Protein AF-A0A1Q6Z6A9-F1 (afdb_monomer_lite)

pLDDT: mean 84.04, std 14.03, range [37.25, 97.44]

Foldseek 3Di:
DCCVVCVVPDPPVCPPPPQKDKFADPQQWTWDWDAPDKDFPQDDDRITIIGGDGTAKTWTAHSVRQWTWIWGDDDDPDIDIDDGDDPVRVVVCVVVVVDDPVVVVVVVVVPD

Sequence (112 aa):
MITSTCRSFIPSDYQLDMSVFPERSRDLGTMYVEAEDKETLGRVNEISFVRVNYVLGIIYNSKSGHTQLKWRHIRGDQGRLSGEASTNTMVNLYEAGALDRSFIRTIAPRIQ

Structure (mmCIF, N/CA/C/O backbone):
data_AF-A0A1Q6Z6A9-F1
#
_entry.id   AF-A0A1Q6Z6A9-F1
#
loop_
_atom_site.group_PDB
_atom_site.id
_atom_site.type_symbol
_atom_site.label_atom_id
_atom_site.label_alt_id
_atom_site.label_comp_id
_atom_site.label_asym_id
_atom_site.label_entity_id
_atom_site.label_seq_id
_atom_site.pdbx_PDB_ins_code
_atom_site.Cartn_x
_atom_site.Cartn_y
_atom_site.Cartn_z
_atom_site.occupancy
_atom_site.B_iso_or_equiv
_atom_site.auth_seq_id
_atom_site.auth_comp_id
_atom_site.auth_asym_id
_atom_site.auth_atom_id
_atom_site.pdbx_PDB_model_num
ATOM 1 N N . MET A 1 1 ? -3.337 5.334 -7.193 1.00 49.25 1 MET A N 1
ATOM 2 C CA . MET A 1 1 ? -2.007 4.800 -6.798 1.00 49.25 1 MET A CA 1
ATOM 3 C C . MET A 1 1 ? -1.824 3.338 -7.207 1.00 49.25 1 MET A C 1
ATOM 5 O O . MET A 1 1 ? -0.951 3.057 -8.011 1.00 49.25 1 MET A O 1
ATOM 9 N N . ILE A 1 2 ? -2.666 2.407 -6.742 1.00 54.16 2 ILE A N 1
ATOM 10 C CA . ILE A 1 2 ? -2.653 1.020 -7.248 1.00 54.16 2 ILE A CA 1
ATOM 11 C C . ILE A 1 2 ? -3.030 0.971 -8.736 1.00 54.16 2 ILE A C 1
ATOM 13 O O . ILE A 1 2 ? -2.389 0.278 -9.519 1.00 54.16 2 ILE A O 1
ATOM 17 N N . THR A 1 3 ? -4.000 1.787 -9.148 1.00 53.28 3 THR A N 1
ATOM 18 C CA . THR A 1 3 ? -4.426 1.913 -10.545 1.00 53.28 3 THR A CA 1
ATOM 19 C C . THR A 1 3 ? -3.312 2.398 -11.466 1.00 53.28 3 THR A C 1
ATOM 21 O O . THR A 1 3 ? -3.138 1.810 -12.515 1.00 53.28 3 THR A O 1
ATOM 24 N N . SER A 1 4 ? -2.503 3.393 -11.098 1.00 54.56 4 SER A N 1
ATOM 25 C CA . SER A 1 4 ? -1.386 3.860 -11.940 1.00 54.56 4 SER A CA 1
ATOM 26 C C . SER A 1 4 ? -0.239 2.849 -12.031 1.00 54.56 4 SER A C 1
ATOM 28 O O . SER A 1 4 ? 0.416 2.753 -13.061 1.00 54.56 4 SER A O 1
ATOM 30 N N . THR A 1 5 ? 0.015 2.093 -10.959 1.00 62.41 5 THR A N 1
ATOM 31 C CA . THR A 1 5 ? 1.157 1.166 -10.874 1.00 62.41 5 THR A CA 1
ATOM 32 C C . THR A 1 5 ? 0.834 -0.231 -11.399 1.00 62.41 5 THR A C 1
ATOM 34 O O . THR A 1 5 ? 1.730 -0.920 -11.880 1.00 62.41 5 THR A O 1
ATOM 37 N N . CYS A 1 6 ? -0.430 -0.651 -11.315 1.00 65.38 6 CYS A N 1
ATOM 38 C CA . CYS A 1 6 ? -0.846 -2.012 -11.634 1.00 65.38 6 CYS A CA 1
ATOM 39 C C . CYS A 1 6 ? -1.839 -2.099 -12.797 1.00 65.38 6 CYS A C 1
ATOM 41 O O . CYS A 1 6 ? -2.114 -3.221 -13.203 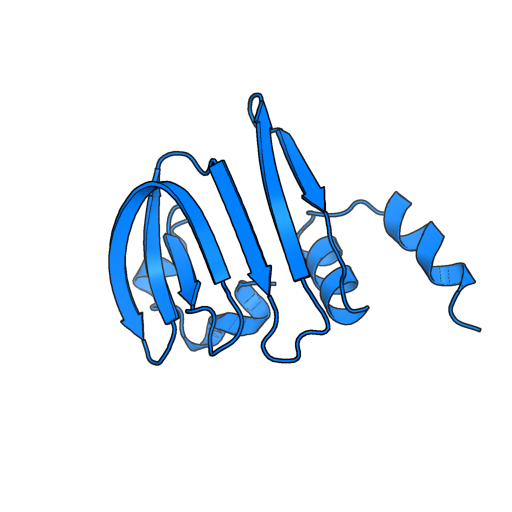1.00 65.38 6 CYS A O 1
ATOM 43 N N . ARG A 1 7 ? -2.362 -0.985 -13.355 1.00 68.88 7 ARG A N 1
ATOM 44 C CA . ARG A 1 7 ? -3.460 -1.003 -14.356 1.00 68.88 7 ARG A CA 1
ATOM 45 C C . ARG A 1 7 ? -3.268 -2.021 -15.466 1.00 68.88 7 ARG A C 1
ATOM 47 O O . ARG A 1 7 ? -4.206 -2.720 -15.815 1.00 68.88 7 ARG A O 1
ATOM 54 N N . SER A 1 8 ? -2.060 -2.071 -16.019 1.00 70.25 8 SER A N 1
ATOM 55 C CA . SER A 1 8 ? -1.704 -2.931 -17.148 1.00 70.25 8 SER A CA 1
ATOM 56 C C . SER A 1 8 ? -1.685 -4.420 -16.802 1.00 70.25 8 SER A C 1
ATOM 58 O O . SER A 1 8 ? -1.623 -5.243 -17.704 1.00 70.25 8 SER A O 1
ATOM 60 N N . PHE A 1 9 ? -1.707 -4.767 -15.515 1.00 77.88 9 PHE A N 1
ATOM 61 C CA . PHE A 1 9 ? -1.606 -6.137 -15.022 1.00 77.88 9 PHE A CA 1
ATOM 62 C C . PHE A 1 9 ? -2.903 -6.655 -14.397 1.00 77.88 9 PHE A C 1
ATOM 64 O O . PHE A 1 9 ? -2.954 -7.839 -14.086 1.00 77.88 9 PHE A O 1
ATOM 71 N N . ILE A 1 10 ? -3.922 -5.806 -14.190 1.00 81.88 10 ILE A N 1
ATOM 72 C CA . ILE A 1 10 ? -5.205 -6.223 -13.604 1.00 81.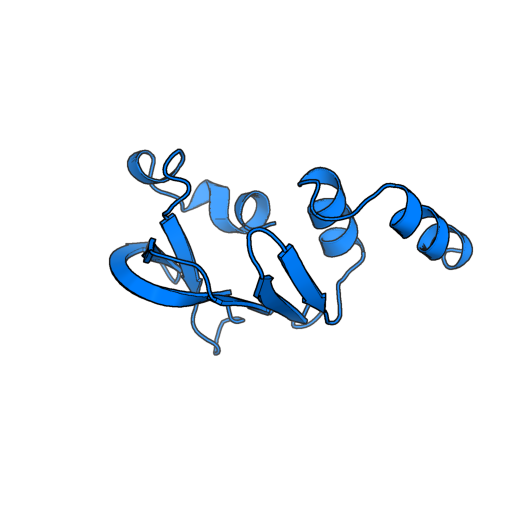88 10 ILE A CA 1
ATOM 73 C C . ILE A 1 10 ? -6.028 -6.947 -14.682 1.00 81.88 10 ILE A C 1
ATOM 75 O O . ILE A 1 10 ? -6.411 -6.294 -15.662 1.00 81.88 10 ILE A O 1
ATOM 79 N N . PRO A 1 11 ? -6.330 -8.252 -14.515 1.00 85.06 11 PRO A N 1
ATOM 80 C CA . PRO A 1 11 ? -7.256 -8.970 -15.389 1.00 85.06 11 PRO A CA 1
ATOM 81 C C . PRO A 1 11 ? -8.603 -8.248 -15.478 1.00 85.06 11 PRO A C 1
ATOM 83 O O . PRO A 1 11 ? -9.063 -7.687 -14.483 1.00 85.06 11 PRO A O 1
ATOM 86 N N . SER A 1 12 ? -9.243 -8.271 -16.651 1.00 85.81 12 SER A N 1
ATOM 87 C CA . SER A 1 12 ? -10.530 -7.595 -16.901 1.00 85.81 12 SER A CA 1
ATOM 88 C C . SER A 1 12 ? -11.570 -7.898 -15.827 1.00 85.81 12 SER A C 1
ATOM 90 O O . SER A 1 12 ? -12.236 -6.991 -15.335 1.00 85.81 12 SER A O 1
ATOM 92 N N . ASP A 1 13 ? -11.627 -9.158 -15.408 1.00 85.75 13 ASP A N 1
ATOM 93 C CA . ASP A 1 13 ? -12.637 -9.682 -14.492 1.00 85.75 13 ASP A CA 1
ATOM 94 C C . ASP A 1 13 ? -12.470 -9.138 -13.064 1.00 85.75 13 ASP A C 1
ATOM 96 O O . ASP A 1 13 ? -13.403 -9.188 -12.269 1.00 85.75 13 ASP A O 1
ATOM 100 N N . TYR A 1 14 ? -11.299 -8.576 -12.734 1.00 88.62 14 TYR A N 1
ATOM 101 C CA . TYR A 1 14 ? -10.999 -8.001 -11.417 1.00 88.62 14 TYR A CA 1
ATOM 102 C C . TYR A 1 14 ? -11.085 -6.471 -11.401 1.00 88.62 14 TYR A C 1
ATOM 104 O O . TYR A 1 14 ? -11.068 -5.872 -10.331 1.00 88.62 14 TYR A O 1
ATOM 112 N N . GLN A 1 15 ? -11.168 -5.804 -12.559 1.00 81.25 15 GLN A N 1
ATOM 113 C CA . GLN A 1 15 ? -11.051 -4.339 -12.635 1.00 81.25 15 GLN A CA 1
ATOM 114 C C . GLN A 1 15 ? -12.167 -3.577 -11.914 1.00 81.25 15 GLN A C 1
ATOM 116 O O . GLN A 1 15 ? -11.938 -2.453 -11.470 1.00 81.25 15 GLN A O 1
ATOM 121 N N . LEU A 1 16 ? -13.362 -4.163 -11.827 1.00 84.44 16 LEU A N 1
ATOM 122 C CA . LEU A 1 16 ? -14.537 -3.542 -11.209 1.00 84.44 16 LEU A CA 1
ATOM 123 C C . LEU A 1 16 ? -14.863 -4.127 -9.828 1.00 84.44 16 LEU A C 1
ATOM 125 O O . LEU A 1 16 ? -15.753 -3.618 -9.147 1.00 84.44 16 LEU A O 1
ATOM 129 N N . ASP A 1 17 ? -14.152 -5.174 -9.404 1.00 90.19 17 ASP A N 1
ATOM 130 C CA . ASP A 1 17 ? -14.363 -5.803 -8.105 1.00 90.19 17 ASP A CA 1
ATOM 131 C C . ASP A 1 17 ? -13.580 -5.044 -7.023 1.00 90.19 17 ASP A C 1
ATOM 133 O O . ASP A 1 17 ? -12.372 -5.215 -6.853 1.00 90.19 17 ASP A O 1
ATOM 137 N N . MET A 1 18 ? -14.285 -4.197 -6.266 1.00 87.69 18 MET A N 1
ATOM 138 C CA . MET A 1 18 ? -13.701 -3.396 -5.180 1.00 87.69 18 MET A CA 1
ATOM 139 C C . MET A 1 18 ? -13.191 -4.236 -3.996 1.00 87.69 18 MET A C 1
ATOM 141 O O . MET A 1 18 ? -12.527 -3.692 -3.115 1.00 87.69 18 MET A O 1
ATOM 145 N N . SER A 1 19 ? -13.495 -5.538 -3.956 1.00 92.88 19 SER A N 1
ATOM 146 C CA . SER A 1 19 ? -12.961 -6.466 -2.956 1.00 92.88 19 SER A CA 1
ATOM 147 C C . SER A 1 19 ? -11.627 -7.093 -3.371 1.00 92.88 19 SER A C 1
ATOM 149 O O . SER A 1 19 ? -11.016 -7.799 -2.568 1.00 92.88 19 SER A O 1
ATOM 151 N N . VAL A 1 20 ? -11.148 -6.837 -4.596 1.00 94.12 20 VAL A N 1
ATOM 152 C CA . VAL A 1 20 ? -9.890 -7.391 -5.106 1.00 94.12 20 VAL A CA 1
ATOM 153 C C . VAL A 1 20 ? -8.749 -6.391 -4.974 1.00 94.12 20 VAL A C 1
ATOM 155 O O . VAL A 1 20 ? -8.785 -5.276 -5.492 1.00 94.12 20 VAL A O 1
ATOM 158 N N . PHE A 1 21 ? -7.680 -6.829 -4.314 1.00 93.00 21 PHE A N 1
ATOM 159 C CA . PHE A 1 21 ? -6.482 -6.042 -4.065 1.00 93.00 21 PHE A CA 1
ATOM 160 C C . PHE A 1 21 ? -5.260 -6.724 -4.687 1.00 93.00 21 PHE A C 1
ATOM 162 O O . PHE A 1 21 ? -5.124 -7.947 -4.613 1.00 93.00 21 PHE A O 1
ATOM 169 N N . PRO A 1 22 ? -4.336 -5.960 -5.287 1.00 92.94 22 PRO A N 1
ATOM 170 C CA . PRO A 1 22 ? -3.043 -6.483 -5.682 1.00 92.94 22 PRO A CA 1
ATOM 171 C C . PRO A 1 22 ? -2.079 -6.515 -4.496 1.00 92.94 22 PRO A C 1
ATOM 173 O O . PRO A 1 22 ? -1.925 -5.536 -3.762 1.00 92.94 22 PRO A O 1
ATOM 176 N N . GLU A 1 23 ? -1.352 -7.616 -4.384 1.00 94.00 23 GLU A N 1
ATOM 177 C CA . GLU A 1 23 ? -0.270 -7.815 -3.437 1.00 94.00 23 GLU A CA 1
ATOM 178 C C . GLU A 1 23 ? 1.047 -8.089 -4.153 1.00 94.00 23 GLU A C 1
ATOM 180 O O . GLU A 1 23 ? 1.099 -8.682 -5.231 1.00 94.00 23 GLU A O 1
ATOM 185 N N . ARG A 1 24 ? 2.136 -7.651 -3.530 1.00 93.00 24 ARG A N 1
ATOM 186 C CA . ARG A 1 24 ? 3.502 -7.901 -3.974 1.00 93.00 24 ARG A CA 1
ATOM 187 C C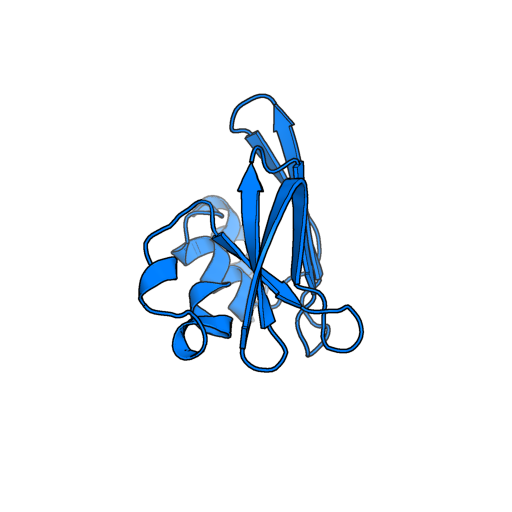 . ARG A 1 24 ? 4.406 -8.081 -2.767 1.00 93.00 24 ARG A C 1
ATOM 189 O O . ARG A 1 24 ? 4.292 -7.359 -1.772 1.00 93.00 24 ARG A O 1
ATOM 196 N N . SER A 1 25 ? 5.319 -9.032 -2.891 1.00 88.56 25 SER A N 1
ATOM 197 C CA . SER A 1 25 ? 6.268 -9.410 -1.854 1.00 88.56 25 SER A CA 1
ATOM 198 C C . SER A 1 25 ? 7.252 -8.285 -1.499 1.00 88.56 25 SER A C 1
ATOM 200 O O . SER A 1 25 ? 7.416 -7.286 -2.207 1.00 88.56 25 SER A O 1
ATOM 202 N N . ARG A 1 26 ? 7.887 -8.424 -0.331 1.00 85.00 26 ARG A N 1
ATOM 203 C CA . ARG A 1 26 ? 8.729 -7.385 0.282 1.00 85.00 26 ARG A CA 1
ATOM 204 C C . ARG A 1 26 ? 10.024 -7.115 -0.487 1.00 85.00 26 ARG A C 1
ATOM 206 O O . ARG A 1 26 ? 10.464 -5.972 -0.522 1.00 85.00 26 ARG A O 1
ATOM 213 N N . ASP A 1 27 ? 10.589 -8.136 -1.113 1.00 86.25 27 ASP A N 1
ATOM 214 C CA . ASP A 1 27 ? 11.791 -8.093 -1.954 1.00 86.25 27 ASP A CA 1
ATOM 215 C C . ASP A 1 27 ? 11.634 -7.204 -3.197 1.00 86.25 27 ASP A C 1
ATOM 217 O O . ASP A 1 27 ? 12.618 -6.673 -3.703 1.00 86.25 27 ASP A O 1
ATOM 221 N N . LEU A 1 28 ? 10.399 -6.954 -3.638 1.00 83.94 28 LEU A N 1
ATOM 222 C CA . LEU A 1 28 ? 10.096 -6.124 -4.807 1.00 83.94 28 LEU A CA 1
ATOM 223 C C . LEU A 1 28 ? 9.401 -4.807 -4.435 1.00 83.94 28 LEU A C 1
ATOM 225 O O . LEU A 1 28 ? 8.815 -4.153 -5.298 1.00 83.94 28 LEU A O 1
ATOM 229 N N . GLY A 1 29 ? 9.428 -4.423 -3.157 1.00 87.88 29 GLY A N 1
ATOM 230 C CA . GLY A 1 29 ? 8.612 -3.350 -2.592 1.00 87.88 29 GLY A CA 1
ATOM 231 C C . GLY A 1 29 ? 7.198 -3.839 -2.276 1.00 87.88 29 GLY A C 1
ATOM 232 O O . GLY A 1 29 ? 6.442 -4.217 -3.166 1.00 87.88 29 GLY A O 1
ATOM 233 N N . THR A 1 30 ? 6.821 -3.822 -1.006 1.00 92.94 30 THR A N 1
ATOM 234 C CA . THR A 1 30 ? 5.572 -4.418 -0.518 1.00 92.94 30 THR A CA 1
ATOM 235 C C . THR A 1 30 ? 4.312 -3.731 -1.048 1.00 92.94 30 THR A C 1
ATOM 237 O O . THR A 1 30 ? 4.165 -2.522 -0.924 1.00 92.94 30 THR A O 1
ATOM 240 N N . MET A 1 31 ? 3.355 -4.509 -1.541 1.00 93.94 31 MET A N 1
ATOM 241 C CA . MET A 1 31 ? 1.940 -4.127 -1.566 1.00 93.94 31 MET A CA 1
ATOM 242 C C . MET A 1 31 ? 1.209 -5.219 -0.802 1.00 93.94 31 MET A C 1
ATOM 244 O O . MET A 1 31 ? 1.351 -6.387 -1.147 1.00 93.94 31 MET A O 1
ATOM 248 N N . TYR A 1 32 ? 0.527 -4.881 0.280 1.00 95.00 32 TYR A N 1
ATOM 249 C CA . TYR A 1 32 ? -0.077 -5.891 1.140 1.00 95.00 32 TYR A CA 1
ATOM 250 C C . TYR A 1 32 ? -1.341 -5.349 1.781 1.00 95.00 32 TYR A C 1
ATOM 252 O O . TYR A 1 32 ? -1.346 -4.214 2.264 1.00 95.00 32 TYR A O 1
ATOM 260 N N . VAL A 1 33 ? -2.387 -6.164 1.803 1.00 95.88 33 VAL A N 1
ATOM 261 C CA . VAL A 1 33 ? -3.642 -5.866 2.486 1.00 95.88 33 VAL A CA 1
ATOM 262 C C . VAL A 1 33 ? -3.789 -6.811 3.674 1.00 95.88 33 VAL A C 1
ATOM 264 O O . VAL A 1 33 ? -3.697 -8.021 3.553 1.00 95.88 33 VAL A O 1
ATOM 267 N N . GLU A 1 34 ? -3.983 -6.276 4.864 1.00 96.00 34 GLU A N 1
ATOM 268 C CA . GLU A 1 34 ? -4.356 -7.045 6.045 1.00 96.00 34 GLU A CA 1
ATOM 269 C C . GLU A 1 34 ? -5.878 -7.052 6.130 1.00 96.00 34 GLU A C 1
ATOM 271 O O . GLU A 1 34 ? -6.504 -5.996 6.019 1.00 96.00 34 GLU A O 1
ATOM 276 N N . ALA A 1 35 ? -6.471 -8.227 6.289 1.00 96.25 35 ALA A N 1
ATOM 277 C CA . ALA A 1 35 ? -7.913 -8.424 6.256 1.00 96.25 35 ALA A CA 1
ATOM 278 C C . ALA A 1 35 ? -8.309 -9.568 7.194 1.00 96.25 35 ALA A C 1
ATOM 280 O O . ALA A 1 35 ? -7.448 -10.374 7.553 1.00 96.25 35 ALA A O 1
ATOM 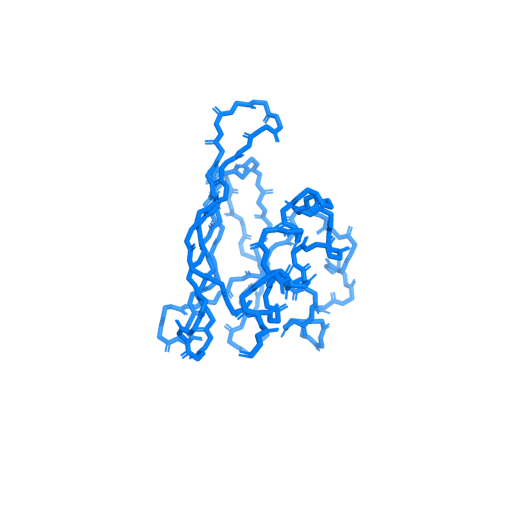281 N N . GLU A 1 36 ? -9.583 -9.611 7.582 1.00 95.12 36 GLU A N 1
ATOM 282 C CA . GLU A 1 36 ? -10.142 -10.705 8.387 1.00 95.12 36 GLU A CA 1
ATOM 283 C C . GLU A 1 36 ? -10.125 -12.017 7.602 1.00 95.12 36 GLU A C 1
ATOM 285 O O . GLU A 1 36 ? -9.529 -12.992 8.054 1.00 95.12 36 GLU A O 1
ATOM 290 N N . ASP A 1 37 ? -10.655 -11.987 6.376 1.00 96.06 37 ASP A N 1
ATOM 291 C CA . ASP A 1 37 ? -10.579 -13.100 5.435 1.00 96.06 37 ASP A CA 1
ATOM 292 C C . ASP A 1 37 ? -9.913 -12.674 4.130 1.00 96.06 37 ASP A C 1
ATOM 294 O O . ASP A 1 37 ? -10.115 -11.566 3.615 1.00 96.06 37 ASP A O 1
ATOM 298 N N . LYS A 1 38 ? -9.120 -13.588 3.567 1.00 96.06 38 LYS A N 1
ATOM 299 C CA . LYS A 1 38 ? -8.398 -13.375 2.315 1.00 96.06 38 LYS A CA 1
ATOM 300 C C . LYS A 1 38 ? -8.335 -14.652 1.483 1.00 96.06 38 LYS A C 1
ATOM 302 O O . LYS A 1 38 ? -7.870 -15.686 1.953 1.00 96.06 38 LYS A O 1
ATOM 307 N N . GLU A 1 39 ? -8.708 -14.538 0.213 1.00 97.44 39 GLU A N 1
ATOM 308 C CA . GLU A 1 39 ? -8.616 -15.587 -0.805 1.00 97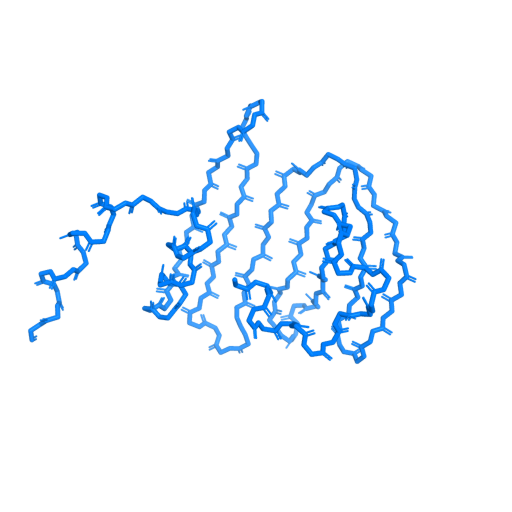.44 39 GLU A CA 1
ATOM 309 C C . GLU A 1 39 ? -7.659 -15.142 -1.920 1.00 97.44 39 GLU A C 1
ATOM 311 O O . GLU A 1 39 ? -7.770 -14.032 -2.434 1.00 97.44 39 GLU A O 1
ATOM 316 N N . THR A 1 40 ? -6.720 -15.998 -2.332 1.00 96.50 40 THR A N 1
ATOM 317 C CA . THR A 1 40 ? -5.868 -15.712 -3.500 1.00 96.50 40 THR A CA 1
ATOM 318 C C . THR A 1 40 ? -6.572 -16.147 -4.780 1.00 96.50 40 THR A C 1
ATOM 320 O O . THR A 1 40 ? -6.847 -17.329 -4.952 1.00 96.50 40 THR A O 1
ATOM 323 N N . LEU A 1 41 ? -6.813 -15.208 -5.696 1.00 95.75 41 LEU A N 1
ATOM 324 C CA . LEU A 1 41 ? -7.479 -15.470 -6.977 1.00 95.75 41 LEU A CA 1
ATOM 325 C C . LEU A 1 41 ? -6.505 -15.911 -8.073 1.00 95.75 41 LEU A C 1
ATOM 327 O O . LEU A 1 41 ? -6.867 -16.645 -8.987 1.00 95.75 41 LEU A O 1
ATOM 331 N N . GLY A 1 42 ? -5.264 -15.431 -8.016 1.00 92.94 42 GLY A N 1
ATOM 332 C CA . GLY A 1 42 ? -4.243 -15.759 -9.004 1.00 92.94 42 GLY A CA 1
ATOM 333 C C . GLY A 1 42 ? -3.064 -14.799 -8.975 1.00 92.94 42 GLY A C 1
ATOM 334 O O . GLY A 1 42 ? -3.003 -13.884 -8.153 1.00 92.94 42 GLY A O 1
ATOM 335 N N . ARG A 1 43 ? -2.117 -15.006 -9.891 1.00 92.38 43 ARG A N 1
ATOM 336 C CA . ARG A 1 43 ? -0.898 -14.202 -10.005 1.00 92.38 43 ARG A CA 1
ATOM 337 C C . ARG A 1 43 ? -0.610 -13.862 -11.461 1.00 92.38 43 ARG A C 1
ATOM 339 O O . ARG A 1 43 ? -0.682 -14.729 -12.325 1.00 92.38 43 ARG A O 1
ATOM 346 N N . VAL A 1 44 ? -0.238 -12.609 -11.706 1.00 89.62 44 VAL A N 1
ATOM 347 C CA . VAL A 1 44 ? 0.273 -12.129 -12.994 1.00 89.62 44 VAL A CA 1
ATOM 348 C C . VAL A 1 44 ? 1.625 -11.476 -12.734 1.00 89.62 44 VAL A C 1
ATOM 350 O O . VAL A 1 44 ? 1.717 -10.474 -12.021 1.00 89.62 44 VAL A O 1
ATOM 353 N N . ASN A 1 45 ? 2.688 -12.043 -13.306 1.00 88.81 45 ASN A N 1
ATOM 354 C CA . ASN A 1 45 ? 4.070 -11.659 -13.010 1.00 88.81 45 ASN A CA 1
ATOM 355 C C . ASN A 1 45 ? 4.347 -11.703 -11.495 1.00 88.81 45 ASN A C 1
ATOM 357 O O . ASN A 1 45 ? 4.182 -12.736 -10.855 1.00 88.81 45 ASN A O 1
ATOM 361 N N . GLU A 1 46 ? 4.732 -10.572 -10.910 1.00 89.31 46 GLU A N 1
ATOM 362 C CA . GLU A 1 46 ? 5.074 -10.431 -9.492 1.00 89.31 46 GLU A CA 1
ATOM 363 C C . GLU A 1 46 ? 3.912 -9.925 -8.628 1.00 89.31 46 GLU A C 1
ATOM 365 O O . GLU A 1 46 ? 4.118 -9.546 -7.476 1.00 89.31 46 GLU A O 1
ATOM 370 N N . ILE A 1 47 ? 2.704 -9.852 -9.192 1.00 91.12 47 ILE A N 1
ATOM 371 C CA . ILE A 1 47 ? 1.523 -9.320 -8.516 1.00 91.12 47 ILE A CA 1
ATOM 372 C C . ILE A 1 47 ? 0.526 -10.455 -8.312 1.00 91.12 47 ILE A C 1
ATOM 374 O O . ILE A 1 47 ? 0.032 -11.042 -9.277 1.00 91.12 47 ILE A O 1
ATOM 378 N N . SER A 1 48 ? 0.227 -10.749 -7.052 1.00 93.62 48 SER A N 1
ATOM 379 C CA . SER A 1 48 ? -0.881 -11.620 -6.669 1.00 93.62 48 SER A CA 1
ATOM 380 C C . SER A 1 48 ? -2.150 -10.790 -6.542 1.00 93.62 48 SER A C 1
ATOM 382 O O . SER A 1 48 ? -2.105 -9.669 -6.051 1.00 93.62 48 SER A O 1
ATOM 384 N N . PHE A 1 49 ? -3.284 -11.334 -6.956 1.00 94.38 49 PHE A N 1
ATOM 385 C CA . PHE A 1 49 ? -4.590 -10.723 -6.744 1.00 94.38 49 PHE A CA 1
ATOM 386 C C . PHE A 1 49 ? -5.312 -11.494 -5.658 1.00 94.38 49 PHE A C 1
ATOM 388 O O . PHE A 1 49 ? -5.443 -12.718 -5.742 1.00 94.38 49 PHE A O 1
ATOM 395 N N . VAL A 1 50 ? -5.759 -10.777 -4.636 1.00 95.94 50 VAL A N 1
ATOM 396 C CA . VAL A 1 50 ? -6.443 -11.359 -3.488 1.00 95.94 50 VAL A CA 1
ATOM 397 C C . VAL A 1 50 ? -7.806 -10.713 -3.329 1.00 95.94 50 VAL A C 1
ATOM 399 O O . VAL A 1 50 ? -7.927 -9.492 -3.405 1.00 95.94 50 VAL A O 1
ATOM 402 N N . ARG A 1 51 ? -8.831 -11.531 -3.117 1.00 96.56 51 ARG A N 1
ATOM 403 C CA . ARG A 1 51 ? -10.141 -11.074 -2.671 1.00 96.56 51 ARG A CA 1
ATOM 404 C C . ARG A 1 51 ? -10.124 -10.997 -1.154 1.00 96.56 51 ARG A C 1
ATOM 406 O O . ARG A 1 51 ? -9.664 -11.934 -0.505 1.00 96.56 51 ARG A O 1
ATOM 413 N N . VAL A 1 52 ? -10.610 -9.898 -0.592 1.00 96.06 52 VAL A N 1
ATOM 414 C CA . VAL A 1 52 ? -10.623 -9.688 0.861 1.00 96.06 52 VAL A CA 1
ATOM 415 C C . VAL A 1 52 ? -12.020 -9.413 1.386 1.00 96.06 52 VAL A C 1
ATOM 417 O O . VAL A 1 52 ? -12.818 -8.731 0.741 1.00 96.06 52 VAL A O 1
ATOM 420 N N . ASN A 1 53 ? -12.281 -9.894 2.598 1.00 94.50 53 ASN A N 1
ATOM 421 C CA . ASN A 1 53 ? -13.388 -9.446 3.427 1.00 94.50 53 ASN A CA 1
ATOM 422 C C . ASN A 1 53 ? -12.825 -8.663 4.619 1.00 94.50 53 ASN A C 1
ATOM 424 O O . ASN A 1 53 ? -11.867 -9.104 5.249 1.00 94.50 53 ASN A O 1
ATOM 428 N N . TYR A 1 54 ? -13.410 -7.495 4.888 1.00 91.38 54 TYR A N 1
ATOM 429 C CA . TYR A 1 54 ? -13.069 -6.612 6.004 1.00 91.38 54 TYR A CA 1
ATOM 430 C C . TYR A 1 54 ? -11.576 -6.231 6.101 1.00 91.38 54 TYR A C 1
ATOM 432 O O . TYR A 1 54 ? -10.759 -6.880 6.754 1.00 91.38 54 TYR A O 1
ATOM 440 N N . VAL A 1 55 ? -11.205 -5.124 5.448 1.00 93.25 55 VAL A N 1
ATOM 441 C CA . VAL A 1 55 ? -9.821 -4.623 5.437 1.00 93.25 55 VAL A CA 1
ATOM 442 C C . VAL A 1 55 ? -9.442 -4.004 6.788 1.00 93.25 55 VAL A C 1
ATOM 444 O O . VAL A 1 55 ? -10.005 -2.996 7.209 1.00 93.25 55 VAL A O 1
ATOM 447 N N . LEU A 1 56 ? -8.411 -4.562 7.421 1.00 95.12 56 LEU A N 1
ATOM 448 C CA . LEU A 1 56 ? -7.827 -4.107 8.687 1.00 95.12 56 LEU A CA 1
ATOM 449 C C . LEU A 1 56 ? -6.672 -3.119 8.474 1.00 95.12 56 LEU A C 1
ATOM 451 O O . LEU A 1 56 ? -6.427 -2.225 9.290 1.00 95.12 56 LEU A O 1
ATOM 455 N N . GLY A 1 57 ? -5.936 -3.268 7.375 1.00 95.25 57 GLY A N 1
ATOM 456 C CA . GLY A 1 57 ? -4.767 -2.447 7.096 1.00 95.25 57 GLY A CA 1
ATOM 457 C C . GLY A 1 57 ? -4.256 -2.593 5.673 1.00 95.25 57 GLY A C 1
ATOM 458 O O . GLY A 1 57 ? -4.530 -3.573 4.994 1.00 95.25 57 GLY A O 1
ATOM 459 N N . ILE A 1 58 ? -3.491 -1.609 5.211 1.00 94.75 58 ILE A N 1
ATOM 460 C CA . ILE A 1 58 ? -2.809 -1.651 3.915 1.00 94.75 58 ILE A CA 1
ATOM 461 C C . ILE A 1 58 ? -1.380 -1.160 4.112 1.00 94.75 58 ILE A C 1
ATOM 463 O O . ILE A 1 58 ? -1.149 -0.134 4.752 1.00 94.75 58 ILE A O 1
ATOM 467 N N . ILE A 1 59 ? -0.415 -1.879 3.549 1.00 95.06 59 ILE A N 1
ATOM 468 C CA . ILE A 1 59 ? 1.001 -1.513 3.545 1.00 95.06 59 ILE A CA 1
ATOM 469 C C . ILE A 1 59 ? 1.441 -1.340 2.096 1.00 95.06 59 ILE A C 1
ATOM 471 O O . ILE A 1 59 ? 1.295 -2.249 1.278 1.00 95.06 59 ILE A O 1
ATOM 475 N N . TYR A 1 60 ? 2.015 -0.179 1.791 1.00 93.25 60 TYR A N 1
ATOM 476 C CA . TYR A 1 60 ? 2.558 0.130 0.476 1.00 93.25 60 TYR A CA 1
ATOM 477 C C . TYR A 1 60 ? 3.984 0.663 0.592 1.00 93.25 60 TYR A C 1
ATOM 479 O O . TYR A 1 60 ? 4.214 1.749 1.115 1.00 93.25 60 TYR A O 1
ATOM 487 N N . ASN A 1 61 ? 4.932 -0.078 0.035 1.00 92.75 61 ASN A N 1
ATOM 488 C CA . ASN A 1 61 ? 6.309 0.328 -0.165 1.00 92.75 61 ASN A CA 1
ATOM 489 C C . ASN A 1 61 ? 6.601 0.311 -1.667 1.00 92.75 61 ASN A C 1
ATOM 491 O O . ASN A 1 61 ? 6.531 -0.725 -2.336 1.00 92.75 61 ASN A O 1
ATOM 495 N N . SER A 1 62 ? 6.934 1.479 -2.208 1.00 89.25 62 SER A N 1
ATOM 496 C CA . SER A 1 62 ? 7.327 1.598 -3.614 1.00 89.25 62 SER A CA 1
ATOM 497 C C . SER A 1 62 ? 8.607 0.807 -3.907 1.00 89.25 62 SER A C 1
ATOM 499 O O . SER A 1 62 ? 9.465 0.671 -3.038 1.00 89.25 62 SER A O 1
ATOM 501 N N . LYS A 1 63 ? 8.773 0.357 -5.158 1.00 88.12 63 LYS A N 1
ATOM 502 C CA . LYS A 1 63 ? 10.005 -0.307 -5.629 1.00 88.12 63 LYS A CA 1
ATOM 503 C C . LYS A 1 63 ? 11.262 0.530 -5.390 1.00 88.12 63 LYS A C 1
ATOM 505 O O . LYS A 1 63 ? 12.314 -0.023 -5.109 1.00 88.12 63 LYS A O 1
ATOM 510 N N . SER A 1 64 ? 11.148 1.851 -5.506 1.00 87.31 64 SER A N 1
ATOM 511 C CA . SER A 1 64 ? 12.268 2.771 -5.315 1.00 87.31 64 SER A CA 1
ATOM 512 C C . SER A 1 64 ? 12.566 3.072 -3.842 1.00 87.31 64 SER A C 1
ATOM 514 O O . SER A 1 64 ? 13.592 3.667 -3.547 1.00 87.31 64 SER A O 1
ATOM 516 N N . GLY A 1 65 ? 11.677 2.712 -2.909 1.00 88.81 65 GLY A N 1
ATOM 517 C CA . GLY A 1 65 ? 11.829 3.000 -1.477 1.00 88.81 65 GLY A CA 1
ATOM 518 C C . GLY A 1 65 ? 11.443 4.422 -1.042 1.00 88.81 65 GLY A C 1
ATOM 519 O O . GLY A 1 65 ? 11.243 4.650 0.147 1.00 88.81 65 GLY A O 1
ATOM 520 N N . HIS A 1 66 ? 11.223 5.357 -1.975 1.00 88.94 66 HIS A N 1
ATOM 521 C CA . HIS A 1 66 ? 10.859 6.762 -1.692 1.00 88.94 66 HIS A CA 1
ATOM 522 C C . HIS A 1 66 ? 9.422 6.956 -1.184 1.00 88.94 66 HIS A C 1
ATOM 524 O O . HIS A 1 66 ? 8.935 8.073 -1.019 1.00 88.94 66 HIS A O 1
ATOM 530 N N . THR A 1 67 ? 8.663 5.879 -1.053 1.00 91.44 67 THR A N 1
ATOM 531 C CA . THR A 1 67 ? 7.310 5.908 -0.513 1.00 91.44 67 THR A CA 1
ATOM 532 C C . THR A 1 67 ? 7.113 4.670 0.328 1.00 91.44 67 THR A C 1
ATOM 534 O O . THR A 1 67 ? 7.296 3.556 -0.170 1.00 91.44 67 THR A O 1
ATOM 537 N N . GLN A 1 68 ? 6.729 4.902 1.575 1.00 94.81 68 GLN A N 1
ATOM 538 C CA . GLN A 1 68 ? 6.451 3.908 2.595 1.00 94.81 68 GLN A CA 1
ATOM 539 C C . GLN A 1 68 ? 5.211 4.378 3.337 1.00 94.81 68 GLN A C 1
ATOM 541 O O . GLN A 1 68 ? 5.268 5.316 4.128 1.00 94.81 68 GLN A O 1
ATOM 546 N N . LEU A 1 69 ? 4.079 3.756 3.042 1.00 94.62 69 LEU A N 1
ATOM 547 C CA . LEU A 1 69 ? 2.779 4.130 3.567 1.00 94.62 69 LEU A CA 1
ATOM 548 C C . LEU A 1 69 ? 2.147 2.957 4.299 1.00 94.62 69 LEU A C 1
ATOM 550 O O . LEU A 1 69 ? 2.244 1.800 3.883 1.00 94.62 69 LEU A O 1
ATOM 554 N N . LYS A 1 70 ? 1.453 3.287 5.382 1.00 95.56 70 LYS A N 1
ATOM 555 C CA . LYS A 1 70 ? 0.606 2.369 6.132 1.00 95.56 70 LYS A CA 1
ATOM 556 C C . LYS A 1 70 ? -0.743 3.021 6.362 1.00 95.56 70 LYS A C 1
ATOM 558 O O . LYS A 1 70 ? -0.810 4.111 6.932 1.00 95.56 70 LYS A O 1
ATOM 563 N N . TRP A 1 71 ? -1.796 2.339 5.943 1.00 94.50 71 TRP A N 1
ATOM 564 C CA . TRP A 1 71 ? -3.162 2.629 6.343 1.00 94.50 71 TRP A CA 1
ATOM 565 C C . TRP A 1 71 ? -3.610 1.594 7.375 1.00 94.50 71 TRP A C 1
ATOM 567 O O . TRP A 1 71 ? -3.318 0.407 7.227 1.00 94.50 71 TRP A O 1
ATOM 577 N N . ARG A 1 72 ? -4.289 2.033 8.432 1.00 95.75 72 ARG A N 1
ATOM 578 C CA . ARG A 1 72 ? -4.852 1.156 9.466 1.00 95.75 72 ARG A CA 1
ATOM 579 C C . ARG A 1 72 ? -6.294 1.541 9.738 1.00 95.75 72 ARG A C 1
ATOM 581 O O . ARG A 1 72 ? -6.580 2.729 9.905 1.00 95.75 72 ARG A O 1
ATOM 588 N N . HIS A 1 73 ? -7.162 0.540 9.816 1.00 92.88 73 HIS A N 1
ATOM 589 C CA . HIS A 1 73 ? -8.538 0.710 10.258 1.00 92.88 73 HIS A CA 1
ATOM 590 C C . HIS A 1 73 ? -8.573 1.188 11.714 1.00 92.88 73 HIS A C 1
ATOM 592 O O . HIS A 1 73 ? -7.721 0.811 12.523 1.00 92.88 73 HIS A O 1
ATOM 598 N N . ILE A 1 74 ? -9.529 2.061 12.030 1.00 89.81 74 ILE A N 1
ATOM 599 C CA . ILE A 1 74 ? -9.763 2.547 13.395 1.00 89.81 74 ILE A CA 1
ATOM 600 C C . ILE A 1 74 ? -11.174 2.176 13.840 1.00 89.81 74 ILE A C 1
ATOM 602 O O . ILE A 1 74 ? -11.340 1.527 14.871 1.00 89.81 74 ILE A O 1
ATOM 606 N N . ARG A 1 75 ? -12.198 2.630 13.106 1.00 85.94 75 ARG A N 1
ATOM 607 C CA . ARG A 1 75 ? -13.606 2.382 13.442 1.00 85.94 75 ARG A CA 1
ATOM 608 C C . ARG A 1 75 ? -14.515 2.717 12.266 1.00 85.94 75 ARG A C 1
ATOM 610 O O . ARG A 1 75 ? -14.360 3.775 11.669 1.00 85.94 75 ARG A O 1
ATOM 617 N N . GLY A 1 76 ? -15.524 1.883 12.010 1.00 83.19 76 GLY A N 1
ATOM 618 C CA . GLY A 1 76 ? -16.490 2.137 10.937 1.00 83.19 76 GLY A CA 1
ATOM 619 C C . GLY A 1 76 ? -15.788 2.221 9.583 1.00 83.19 76 GLY A C 1
ATOM 620 O O . GLY A 1 76 ? -15.058 1.302 9.225 1.00 83.19 76 GLY A O 1
ATOM 621 N N . ASP A 1 77 ? -15.967 3.330 8.873 1.00 75.69 77 ASP A N 1
ATOM 622 C CA . ASP A 1 77 ? -15.290 3.647 7.610 1.00 75.69 77 ASP A CA 1
ATOM 623 C C . ASP A 1 77 ? -13.995 4.467 7.793 1.00 75.69 77 ASP A C 1
ATOM 625 O O . ASP A 1 77 ? -13.337 4.833 6.820 1.00 75.69 77 ASP A O 1
ATOM 629 N N . GLN A 1 78 ? -13.605 4.752 9.039 1.00 83.56 78 GLN A N 1
ATOM 630 C CA . GLN A 1 78 ? -12.458 5.593 9.355 1.00 83.56 78 GLN A CA 1
ATOM 631 C C . GLN A 1 78 ? -11.178 4.775 9.508 1.00 83.56 78 GLN A C 1
ATOM 633 O O . GLN A 1 78 ? -11.129 3.738 10.181 1.00 83.56 78 GLN A O 1
ATOM 638 N N . GLY A 1 79 ? -10.095 5.324 8.967 1.00 89.44 79 GLY A N 1
ATOM 639 C CA . GLY A 1 79 ? -8.751 4.805 9.157 1.00 89.44 79 GLY A CA 1
ATOM 640 C C . GLY A 1 79 ? -7.707 5.910 9.177 1.00 89.44 79 GLY A C 1
ATOM 641 O O . GLY A 1 79 ? -7.991 7.077 8.914 1.00 89.44 79 GLY A O 1
ATOM 642 N N . ARG A 1 80 ? -6.471 5.535 9.495 1.00 91.50 80 ARG A N 1
ATOM 643 C CA . ARG A 1 80 ? -5.326 6.446 9.540 1.00 91.50 80 ARG A CA 1
ATOM 644 C C . ARG A 1 80 ? -4.293 6.039 8.510 1.00 91.50 80 ARG A C 1
ATOM 646 O O . ARG A 1 80 ? -3.733 4.951 8.600 1.00 91.50 80 ARG A O 1
ATOM 653 N N . LEU A 1 81 ? -4.005 6.952 7.586 1.00 91.38 81 LEU A N 1
ATOM 654 C CA . LEU A 1 81 ? -2.867 6.873 6.676 1.00 91.38 81 LEU A CA 1
ATOM 655 C C . LEU A 1 81 ? -1.650 7.555 7.315 1.00 91.38 81 LEU A C 1
ATOM 657 O O . LEU A 1 81 ? -1.761 8.641 7.881 1.00 91.38 81 LEU A O 1
ATOM 661 N N . SER A 1 82 ? -0.485 6.920 7.246 1.00 92.44 82 SER A N 1
ATOM 662 C CA . SER A 1 82 ? 0.768 7.448 7.792 1.00 92.44 82 SER A CA 1
ATOM 663 C C . SER A 1 82 ? 1.970 6.982 6.978 1.00 92.44 82 SER A C 1
ATOM 665 O O . SER A 1 82 ? 1.905 5.933 6.335 1.00 92.44 82 SER A O 1
ATOM 667 N N . GLY A 1 83 ? 3.062 7.746 7.034 1.00 93.31 83 GLY A N 1
ATOM 668 C CA . GLY A 1 83 ? 4.340 7.386 6.429 1.00 93.31 83 GLY A CA 1
ATOM 669 C C . GLY A 1 83 ? 4.939 8.493 5.568 1.00 93.31 83 GLY A C 1
ATOM 670 O O . GLY A 1 83 ? 4.584 9.663 5.707 1.00 93.31 83 GLY A O 1
ATOM 671 N N . GLU A 1 84 ? 5.850 8.099 4.686 1.00 92.94 84 GLU A N 1
ATOM 672 C CA . GLU A 1 84 ? 6.564 8.984 3.771 1.00 92.94 84 GLU A CA 1
ATOM 673 C C . GLU A 1 84 ? 6.087 8.746 2.342 1.00 92.94 84 GLU A C 1
ATOM 675 O O . GLU A 1 84 ? 5.892 7.608 1.906 1.00 92.94 84 GLU A O 1
ATOM 680 N N . ALA A 1 85 ? 5.899 9.828 1.595 1.00 89.75 85 ALA A N 1
ATOM 681 C CA . ALA A 1 85 ? 5.406 9.787 0.232 1.00 89.75 85 ALA A CA 1
ATOM 682 C C . ALA A 1 85 ? 6.219 10.728 -0.653 1.00 89.75 85 ALA A C 1
ATOM 684 O O . ALA A 1 85 ? 6.483 11.873 -0.293 1.00 89.75 85 ALA A O 1
ATOM 685 N N . SER A 1 86 ? 6.558 10.250 -1.850 1.00 87.75 86 SER A N 1
ATOM 686 C CA . SER A 1 86 ? 7.074 11.117 -2.906 1.00 87.75 86 SER A CA 1
ATOM 687 C C . SER A 1 86 ? 6.007 12.134 -3.328 1.00 87.75 86 SER A C 1
ATOM 689 O O . SER A 1 86 ? 4.809 11.871 -3.194 1.00 87.75 86 SER A O 1
ATOM 691 N N . THR A 1 87 ? 6.408 13.254 -3.930 1.00 85.44 87 THR A N 1
ATOM 692 C CA . THR A 1 87 ? 5.464 14.246 -4.477 1.00 85.44 87 THR A CA 1
ATOM 693 C C . THR A 1 87 ? 4.466 13.614 -5.451 1.00 85.44 87 THR A C 1
ATOM 695 O O . THR A 1 87 ? 3.274 13.900 -5.395 1.00 85.44 87 THR A O 1
ATOM 698 N N . ASN A 1 88 ? 4.917 12.682 -6.294 1.00 84.31 88 ASN A N 1
ATOM 699 C CA . ASN A 1 88 ? 4.034 11.965 -7.213 1.00 84.31 88 ASN A CA 1
ATOM 700 C C . ASN A 1 88 ? 2.998 11.109 -6.466 1.00 84.31 88 ASN A C 1
ATOM 702 O O . ASN A 1 88 ? 1.821 11.083 -6.821 1.00 84.31 88 ASN A O 1
ATOM 706 N N . THR A 1 89 ? 3.413 10.421 -5.402 1.00 86.00 89 THR A N 1
ATOM 707 C CA . THR A 1 89 ? 2.502 9.664 -4.532 1.00 86.00 89 THR A CA 1
ATOM 708 C C . THR A 1 89 ? 1.459 10.588 -3.898 1.00 86.00 89 THR A C 1
ATOM 710 O O . THR A 1 89 ? 0.281 10.239 -3.862 1.00 86.00 89 THR A O 1
ATOM 713 N N . MET A 1 90 ? 1.872 11.775 -3.446 1.00 86.19 90 MET A N 1
ATOM 714 C CA . MET A 1 90 ? 0.978 12.780 -2.867 1.00 86.19 90 MET A CA 1
ATOM 715 C C . MET A 1 90 ? -0.099 13.240 -3.854 1.00 86.19 90 MET A C 1
ATOM 717 O O . MET A 1 90 ? -1.276 13.272 -3.497 1.00 86.19 90 MET A O 1
ATOM 721 N N . VAL A 1 91 ? 0.282 13.519 -5.105 1.00 84.00 91 VAL A N 1
ATOM 722 C CA . VAL A 1 91 ? -0.665 13.856 -6.182 1.00 84.00 91 VAL A CA 1
ATOM 723 C C . VAL A 1 91 ? -1.643 12.702 -6.421 1.00 84.00 91 VAL A C 1
ATOM 725 O O . VAL A 1 91 ? -2.850 12.913 -6.416 1.00 84.00 91 VAL A O 1
ATOM 728 N N . ASN A 1 92 ? -1.145 11.466 -6.519 1.00 84.62 92 ASN A N 1
ATOM 729 C CA . ASN A 1 92 ? -1.985 10.280 -6.718 1.00 84.62 92 ASN A CA 1
ATOM 730 C C . ASN A 1 92 ? -2.993 10.039 -5.584 1.00 84.62 92 ASN A C 1
ATOM 732 O O . ASN A 1 92 ? -4.086 9.533 -5.833 1.00 84.62 92 ASN A O 1
ATOM 736 N N . LEU A 1 93 ? -2.618 10.324 -4.334 1.00 85.62 93 LEU A N 1
ATOM 737 C CA . LEU A 1 93 ? -3.521 10.212 -3.186 1.00 85.62 93 LEU A CA 1
ATOM 738 C C . LEU A 1 93 ? -4.620 11.274 -3.232 1.00 85.62 93 LEU A C 1
ATOM 740 O O . LEU A 1 93 ? -5.771 10.971 -2.931 1.00 85.62 93 LEU A O 1
ATOM 744 N N . TYR A 1 94 ? -4.271 12.494 -3.634 1.00 84.56 94 TYR A N 1
ATOM 745 C CA . TYR A 1 94 ? -5.235 13.572 -3.817 1.00 84.56 94 TYR A CA 1
ATOM 746 C C . TYR A 1 94 ? -6.216 13.284 -4.960 1.00 84.56 94 TYR A C 1
ATOM 748 O O . TYR A 1 94 ? -7.423 13.389 -4.767 1.00 84.56 94 TYR A O 1
ATOM 756 N N . GLU A 1 95 ? -5.725 12.860 -6.128 1.00 83.31 95 GLU A N 1
ATOM 757 C CA . GLU A 1 95 ? -6.584 12.509 -7.268 1.00 83.31 95 GLU A CA 1
ATOM 758 C C . GLU A 1 95 ? -7.524 11.340 -6.957 1.00 83.31 95 GLU A C 1
ATOM 760 O O . GLU A 1 95 ? -8.650 11.302 -7.442 1.00 83.31 95 GLU A O 1
ATOM 765 N N . ALA A 1 96 ? -7.086 10.407 -6.107 1.00 81.31 96 ALA A N 1
ATOM 766 C CA . ALA A 1 96 ? -7.914 9.307 -5.622 1.00 81.31 96 ALA A CA 1
ATOM 767 C C . ALA A 1 96 ? -8.922 9.722 -4.530 1.00 81.31 96 ALA A C 1
ATOM 769 O O . ALA A 1 96 ? -9.659 8.870 -4.042 1.00 81.31 96 ALA A O 1
ATOM 770 N N . GLY A 1 97 ? -8.935 10.991 -4.104 1.00 83.56 97 GLY A N 1
ATOM 771 C CA . GLY A 1 97 ? -9.801 11.492 -3.032 1.00 83.56 97 GLY A CA 1
ATOM 772 C C . GLY A 1 97 ? -9.391 11.055 -1.621 1.00 83.56 97 GLY A C 1
ATOM 773 O O . GLY A 1 97 ? -10.123 11.310 -0.671 1.00 83.56 97 GLY A O 1
ATOM 774 N N . ALA A 1 98 ? -8.226 10.418 -1.461 1.00 83.25 98 ALA A N 1
ATOM 775 C CA . ALA A 1 98 ? -7.718 9.968 -0.162 1.00 83.25 98 ALA A CA 1
ATOM 776 C C . ALA A 1 98 ? -7.102 11.108 0.671 1.00 83.25 98 ALA A C 1
ATOM 778 O O . ALA A 1 98 ? -6.903 10.954 1.875 1.00 83.25 98 ALA A O 1
ATOM 779 N N . LEU A 1 99 ? -6.781 12.240 0.037 1.00 83.94 99 LEU A N 1
ATOM 780 C CA . LEU A 1 99 ? -6.327 13.467 0.690 1.00 83.94 99 LEU A CA 1
ATOM 781 C C . LEU A 1 99 ? -7.200 14.644 0.264 1.00 83.94 99 LEU A C 1
ATOM 783 O O . LEU A 1 99 ? -7.605 14.744 -0.894 1.00 83.94 99 LEU A O 1
ATOM 787 N N . ASP A 1 100 ? -7.443 15.562 1.194 1.00 79.81 100 ASP A N 1
ATOM 788 C CA . ASP A 1 100 ? -8.225 16.766 0.940 1.00 79.81 100 ASP A CA 1
ATOM 789 C C . ASP A 1 100 ? -7.389 17.910 0.323 1.00 79.81 100 ASP A C 1
ATOM 791 O O . ASP A 1 100 ? -6.155 17.889 0.273 1.00 79.81 100 ASP A O 1
ATOM 795 N N . ARG A 1 101 ? -8.075 18.966 -0.140 1.00 67.00 101 ARG A N 1
ATOM 796 C CA . ARG A 1 101 ? -7.426 20.187 -0.658 1.00 67.00 101 ARG A CA 1
ATOM 797 C C . ARG A 1 101 ? -6.651 20.958 0.417 1.00 67.00 101 ARG A C 1
ATOM 799 O O . ARG A 1 101 ? -5.763 21.740 0.073 1.00 67.00 101 ARG A O 1
ATOM 806 N N . SER A 1 102 ? -6.988 20.788 1.697 1.00 68.44 102 SER A N 1
ATOM 807 C CA . SER A 1 102 ? -6.308 21.450 2.817 1.00 68.44 102 SER A CA 1
ATOM 808 C C . SER A 1 102 ? -4.854 21.016 2.909 1.00 68.44 102 SER A C 1
ATOM 810 O O . SER A 1 102 ? -3.986 21.858 3.132 1.00 68.44 102 SER A O 1
ATOM 812 N N . PHE A 1 103 ? -4.606 19.728 2.677 1.00 65.62 103 PHE A N 1
ATOM 813 C CA . PHE A 1 103 ? -3.296 19.103 2.780 1.00 65.62 103 PHE A CA 1
ATOM 814 C C . PHE A 1 103 ? -2.295 19.632 1.741 1.00 65.62 103 PHE A C 1
ATOM 816 O O . PHE A 1 103 ? -1.118 19.821 2.038 1.00 65.62 103 PHE A O 1
ATOM 823 N N . ILE A 1 104 ? -2.747 19.940 0.521 1.00 59.25 104 ILE A N 1
ATOM 824 C CA . ILE A 1 104 ? -1.865 20.428 -0.556 1.00 59.25 104 ILE A CA 1
ATOM 825 C C . ILE A 1 104 ? -1.305 21.824 -0.254 1.00 59.25 104 ILE A C 1
ATOM 827 O O . ILE A 1 104 ? -0.142 22.106 -0.558 1.00 59.25 104 ILE A O 1
ATOM 831 N N . ARG A 1 105 ? -2.096 22.698 0.387 1.00 57.03 105 ARG A N 1
ATOM 832 C CA . ARG A 1 105 ? -1.671 24.074 0.709 1.00 57.03 105 ARG A CA 1
ATOM 833 C C . ARG A 1 105 ? -0.468 24.127 1.650 1.00 57.03 105 ARG A C 1
ATOM 835 O O . ARG A 1 105 ? 0.236 25.128 1.659 1.00 57.03 105 ARG A O 1
ATOM 842 N N . THR A 1 106 ? -0.205 23.066 2.407 1.00 57.69 106 THR A N 1
ATOM 843 C CA . THR A 1 106 ? 0.945 22.971 3.315 1.00 57.69 106 THR A CA 1
ATOM 844 C C . THR A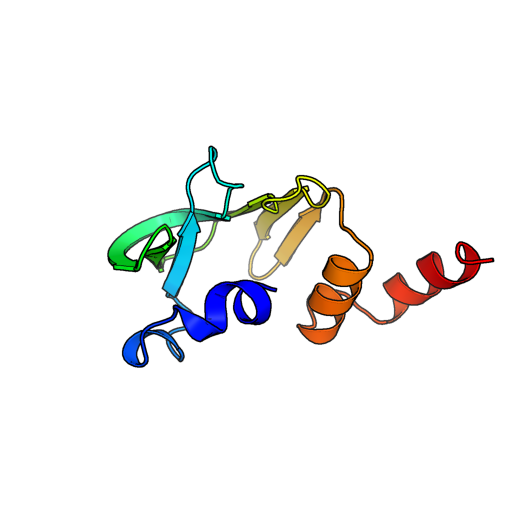 1 106 ? 2.243 22.570 2.601 1.00 57.69 106 THR A C 1
ATOM 846 O O . THR A 1 106 ? 3.325 22.779 3.145 1.00 57.69 106 THR A O 1
ATOM 849 N N . ILE A 1 107 ? 2.157 22.009 1.388 1.00 54.97 107 ILE A N 1
ATOM 850 C CA . ILE A 1 107 ? 3.304 21.498 0.613 1.00 54.97 107 ILE A CA 1
ATOM 851 C C . ILE A 1 107 ? 3.807 22.546 -0.389 1.00 54.97 107 ILE A C 1
ATOM 853 O O . ILE A 1 107 ? 5.012 22.686 -0.581 1.00 54.97 107 ILE A O 1
ATOM 857 N N . ALA A 1 108 ? 2.897 23.328 -0.980 1.00 51.62 108 ALA A N 1
ATOM 858 C CA . ALA A 1 108 ? 3.225 24.389 -1.937 1.00 51.62 108 ALA A CA 1
ATOM 859 C C . ALA A 1 108 ? 4.267 25.431 -1.447 1.00 51.62 108 ALA A C 1
ATOM 861 O O . ALA A 1 108 ? 5.092 25.834 -2.260 1.00 51.62 108 ALA A O 1
ATOM 862 N N . PRO A 1 109 ? 4.329 25.834 -0.158 1.00 48.72 109 PRO A N 1
ATOM 863 C CA . PRO A 1 109 ? 5.327 26.800 0.318 1.00 48.72 109 PRO A CA 1
ATOM 864 C C . PRO A 1 109 ? 6.759 26.250 0.418 1.00 48.72 109 PRO A C 1
ATOM 866 O O . PRO A 1 109 ? 7.667 27.005 0.741 1.00 48.72 109 PRO A O 1
ATOM 869 N N . ARG A 1 110 ? 6.973 24.941 0.214 1.00 45.47 110 ARG A N 1
ATOM 870 C CA . ARG A 1 110 ? 8.293 24.287 0.330 1.00 45.47 110 ARG A CA 1
ATOM 871 C C . ARG A 1 110 ? 8.964 24.006 -1.015 1.00 45.47 110 ARG A C 1
ATOM 873 O O . ARG A 1 110 ? 10.015 23.376 -1.042 1.00 45.47 110 ARG A O 1
ATOM 880 N N . ILE A 1 111 ? 8.354 24.453 -2.109 1.00 43.62 111 ILE A N 1
ATOM 881 C CA . ILE A 1 111 ? 8.922 24.397 -3.455 1.00 43.62 111 ILE A CA 1
ATOM 882 C C . ILE A 1 111 ? 9.264 25.842 -3.845 1.00 43.62 111 ILE A C 1
ATOM 884 O O . ILE A 1 111 ? 8.453 26.533 -4.458 1.00 43.62 111 ILE A O 1
ATOM 888 N N . GLN A 1 112 ? 10.437 26.306 -3.417 1.00 37.25 112 GLN A N 1
ATOM 889 C CA . GLN A 1 112 ? 11.135 27.477 -3.954 1.00 37.25 112 GLN A CA 1
ATOM 890 C C . GLN A 1 112 ? 12.591 27.098 -4.187 1.00 37.25 112 GLN A C 1
ATOM 892 O O . GLN A 1 112 ? 13.155 26.416 -3.301 1.00 37.25 112 GLN A O 1
#

Radius of gyration: 14.81 Å; chains: 1; bounding box: 29×43×31 Å

Secondary structure (DSSP, 8-state):
-HHHHHGGGS-GGGTT-TTEEEEB-GGG--EEEEEEEEEEEEEETTEEEEEEEEEEEEEEE-TTSS-EEEEEEEETTEEEEEEE--HHHHHHHHHTTSS-HHHHTTTGGG--